Protein AF-A0A914YJI2-F1 (afdb_monomer_lite)

Sequence (69 aa):
MGRFYKILEPGVAFLFPCIDNIQYIHTLKEMTIEIPQQEAITLDNVQLDLDAVLYVRVVDPYKVSFSFD

Organism: NCBI:txid310955

pLDDT: mean 82.44, std 10.67, range [40.62, 95.5]

Radius of gyration: 19.93 Å; chains: 1; bounding box: 51×27×45 Å

Foldseek 3Di:
DDDDDDDDDPDDDDDDPPPDDDPDDDDQDKDKDWDPWDWDADPVRDIDIDTDIDIDGDPDVVCVVPVPD

Structure (mmCIF, N/CA/C/O backbone):
data_AF-A0A914YJI2-F1
#
_entry.id   AF-A0A914YJI2-F1
#
loop_
_atom_site.group_PDB
_atom_site.id
_atom_site.type_symbol
_atom_site.label_atom_id
_atom_site.label_alt_id
_atom_site.label_comp_id
_atom_site.label_asym_id
_atom_site.label_entity_id
_atom_site.label_seq_id
_atom_site.pdbx_PDB_ins_code
_atom_site.Cartn_x
_atom_site.Cartn_y
_atom_site.Cartn_z
_atom_site.occupancy
_atom_site.B_iso_or_equiv
_atom_site.auth_seq_id
_atom_site.auth_comp_id
_atom_site.auth_asym_id
_atom_site.auth_atom_id
_atom_site.pdbx_PDB_model_num
ATOM 1 N N . MET A 1 1 ? 15.027 18.236 -17.411 1.00 50.53 1 MET A N 1
ATOM 2 C CA . MET A 1 1 ? 13.887 17.387 -17.011 1.00 50.53 1 MET A CA 1
ATOM 3 C C . MET A 1 1 ? 13.905 16.150 -17.888 1.00 50.53 1 MET A C 1
ATOM 5 O O . MET A 1 1 ? 13.775 16.289 -19.099 1.00 50.53 1 MET A O 1
ATOM 9 N N . GLY A 1 2 ? 14.212 14.984 -17.314 1.00 63.41 2 GLY A N 1
ATOM 10 C CA . GLY A 1 2 ? 14.257 13.724 -18.062 1.00 63.41 2 GLY A CA 1
ATOM 11 C C . GLY A 1 2 ? 12.869 13.381 -18.597 1.00 63.41 2 GLY A C 1
ATOM 12 O O . GLY A 1 2 ? 11.882 13.522 -17.880 1.00 63.41 2 GLY A O 1
ATOM 13 N N . ARG A 1 3 ? 12.782 12.997 -19.871 1.00 69.00 3 ARG A N 1
ATOM 14 C CA . ARG A 1 3 ? 11.520 12.612 -20.509 1.00 69.00 3 ARG A CA 1
ATOM 15 C C . ARG A 1 3 ? 11.285 11.126 -20.251 1.00 69.00 3 ARG A C 1
ATOM 17 O O . ARG A 1 3 ? 12.200 10.332 -20.454 1.00 69.00 3 ARG A O 1
ATOM 24 N N . PHE A 1 4 ? 10.078 10.755 -19.827 1.00 75.81 4 PHE A N 1
ATOM 25 C CA . PHE A 1 4 ? 9.678 9.349 -19.782 1.00 75.81 4 PHE A CA 1
ATOM 26 C C . PHE A 1 4 ? 9.843 8.734 -21.180 1.00 75.81 4 PHE A C 1
ATOM 28 O O . PHE A 1 4 ? 9.336 9.284 -22.160 1.00 75.81 4 PHE A O 1
ATOM 35 N N . TYR A 1 5 ? 10.592 7.634 -21.267 1.00 76.25 5 TYR A N 1
ATOM 36 C CA . TYR A 1 5 ? 10.901 6.974 -22.535 1.00 76.25 5 TYR A CA 1
ATOM 37 C C . TYR A 1 5 ? 9.974 5.781 -22.793 1.00 76.25 5 TYR A C 1
ATOM 39 O O . TYR A 1 5 ? 9.278 5.764 -23.805 1.00 76.25 5 TYR A O 1
ATOM 47 N N . LYS A 1 6 ? 9.943 4.795 -21.885 1.00 76.38 6 LYS A N 1
ATOM 48 C CA . LYS A 1 6 ? 9.093 3.597 -21.990 1.00 76.38 6 LYS A CA 1
ATOM 49 C C . LYS A 1 6 ? 8.980 2.854 -20.656 1.00 76.38 6 LYS A C 1
ATOM 51 O O . LYS A 1 6 ? 9.865 2.973 -19.812 1.00 76.38 6 LYS A O 1
ATOM 56 N N . ILE A 1 7 ? 7.932 2.041 -20.506 1.00 80.25 7 ILE A N 1
ATOM 57 C CA . ILE A 1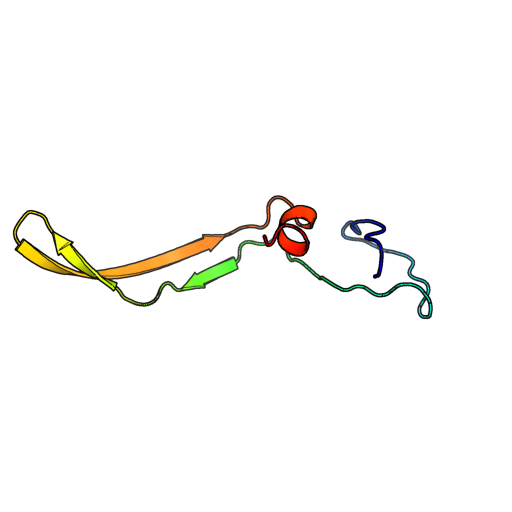 7 ? 7.858 0.990 -19.477 1.00 80.25 7 ILE A CA 1
ATOM 58 C C . ILE A 1 7 ? 8.596 -0.241 -20.011 1.00 80.25 7 ILE A C 1
ATOM 60 O O . ILE A 1 7 ? 8.452 -0.591 -21.182 1.00 80.25 7 ILE A O 1
ATOM 64 N N . LEU A 1 8 ? 9.405 -0.876 -19.166 1.00 81.06 8 LEU A N 1
ATOM 65 C CA . LEU A 1 8 ? 10.053 -2.147 -19.481 1.00 81.06 8 LEU A CA 1
ATOM 66 C C . LEU A 1 8 ? 9.143 -3.287 -19.032 1.00 81.06 8 LEU A C 1
ATOM 68 O O . LEU A 1 8 ? 8.746 -3.339 -17.869 1.00 81.06 8 LEU A O 1
ATOM 72 N N . GLU A 1 9 ? 8.820 -4.192 -19.949 1.00 77.81 9 GLU A N 1
ATOM 73 C CA . GLU A 1 9 ? 8.128 -5.427 -19.595 1.00 77.81 9 GLU A CA 1
ATOM 74 C C . GLU A 1 9 ? 9.083 -6.391 -18.867 1.00 77.81 9 GLU A C 1
ATOM 76 O O . GLU A 1 9 ? 10.300 -6.334 -19.083 1.00 77.81 9 GLU A O 1
ATOM 81 N N . PRO A 1 10 ? 8.566 -7.281 -18.000 1.00 74.81 10 PRO A N 1
ATOM 82 C CA . PRO A 1 10 ? 9.384 -8.283 -17.330 1.00 74.81 10 PRO A CA 1
ATOM 83 C C . PRO A 1 10 ? 10.098 -9.175 -18.354 1.00 74.81 10 PRO A C 1
ATOM 85 O O . PRO A 1 10 ? 9.456 -9.865 -19.142 1.00 74.81 10 PRO A O 1
ATOM 88 N N . GLY A 1 11 ? 11.430 -9.178 -18.343 1.00 78.56 11 GLY A N 1
ATOM 89 C CA . GLY A 1 11 ? 12.229 -9.947 -19.293 1.00 78.56 11 GLY A CA 1
ATOM 90 C C . GLY A 1 11 ? 13.630 -9.377 -19.479 1.00 78.56 11 GLY A C 1
ATOM 91 O O . GLY A 1 11 ? 14.079 -8.515 -18.723 1.00 78.56 11 GLY A O 1
ATOM 92 N N . VAL A 1 12 ? 14.339 -9.869 -20.496 1.00 78.00 12 VAL A N 1
ATOM 93 C CA . VAL A 1 12 ? 15.666 -9.353 -20.850 1.00 78.00 12 VAL A CA 1
ATOM 94 C C . VAL A 1 12 ? 15.500 -8.011 -21.559 1.00 78.00 12 VAL A C 1
ATOM 96 O O . VAL A 1 12 ? 15.132 -7.955 -22.730 1.00 78.00 12 VAL A O 1
ATOM 99 N N . ALA A 1 13 ? 15.780 -6.926 -20.842 1.00 78.31 13 ALA A N 1
ATOM 100 C CA . ALA A 1 13 ? 15.838 -5.582 -21.398 1.00 78.31 13 ALA A CA 1
ATOM 101 C C . ALA A 1 13 ? 17.298 -5.160 -21.609 1.00 78.31 13 ALA A C 1
ATOM 103 O O . ALA A 1 13 ? 18.105 -5.209 -20.683 1.00 78.31 13 ALA A O 1
ATOM 104 N N . PHE A 1 14 ? 17.632 -4.717 -22.822 1.00 79.25 14 PHE A N 1
ATOM 105 C CA . PHE A 1 14 ? 18.929 -4.106 -23.110 1.00 79.25 14 PHE A CA 1
ATOM 106 C C . PHE A 1 14 ? 18.894 -2.623 -22.742 1.00 79.25 14 PHE A C 1
ATOM 108 O O . PHE A 1 14 ? 18.064 -1.872 -23.258 1.00 79.25 14 PHE A O 1
ATOM 115 N N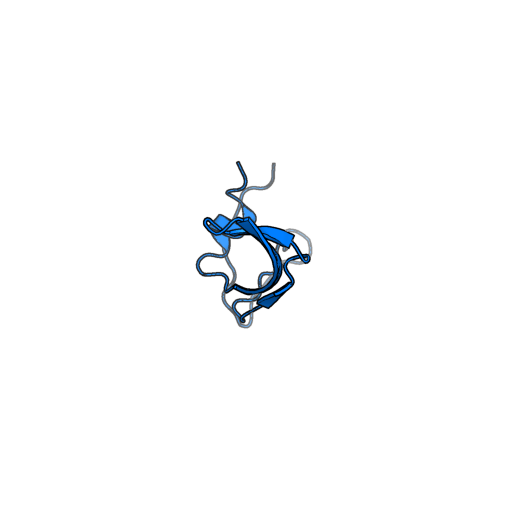 . LEU A 1 15 ? 19.795 -2.234 -21.843 1.00 80.44 15 LEU A N 1
ATOM 116 C CA . LEU A 1 15 ? 19.950 -0.878 -21.325 1.00 80.44 15 LEU A CA 1
ATOM 117 C C . LEU A 1 15 ? 21.386 -0.431 -21.568 1.00 80.44 15 LEU A C 1
ATOM 119 O O . LEU A 1 15 ? 22.326 -1.178 -21.285 1.00 80.44 15 LEU A O 1
ATOM 123 N N . PHE A 1 16 ? 21.561 0.782 -22.083 1.00 83.62 16 PHE A N 1
ATOM 124 C CA . PHE A 1 16 ? 22.879 1.379 -22.239 1.00 83.62 16 PHE A CA 1
ATOM 125 C C . PHE A 1 16 ? 23.310 2.023 -20.914 1.00 83.62 16 PHE A C 1
ATOM 127 O O . PHE A 1 16 ? 22.723 3.030 -20.512 1.00 83.62 16 PHE A O 1
ATOM 134 N N . PRO A 1 17 ? 24.364 1.512 -20.249 1.00 75.62 17 PRO A N 1
ATOM 135 C CA . PRO A 1 17 ? 24.688 1.843 -18.857 1.00 75.62 17 PRO A CA 1
ATOM 136 C C . PRO A 1 17 ? 25.075 3.311 -18.601 1.00 75.62 17 PRO A C 1
ATOM 138 O O . PRO A 1 17 ? 25.136 3.726 -17.449 1.00 75.62 17 PRO A O 1
ATOM 141 N N . CYS A 1 18 ? 25.338 4.107 -19.642 1.00 77.31 18 CYS A N 1
ATOM 142 C CA . CYS A 1 18 ? 25.698 5.525 -19.511 1.00 77.31 18 CYS A CA 1
ATOM 143 C C . CYS A 1 18 ? 24.571 6.501 -19.889 1.00 77.31 18 CYS A C 1
ATOM 145 O O . CYS A 1 18 ? 24.709 7.695 -19.641 1.00 77.31 18 CYS A O 1
ATOM 147 N N . ILE A 1 19 ? 23.493 6.023 -20.518 1.00 79.00 19 ILE A N 1
ATOM 148 C CA . ILE A 1 19 ? 22.412 6.868 -21.056 1.00 79.00 19 ILE A CA 1
ATOM 149 C C . ILE A 1 19 ? 21.092 6.542 -20.359 1.00 79.00 19 ILE A C 1
ATOM 151 O O . ILE A 1 19 ? 20.346 7.449 -19.990 1.00 79.00 19 ILE A O 1
ATOM 155 N N . ASP A 1 20 ? 20.821 5.255 -20.151 1.00 77.44 20 ASP A N 1
ATOM 156 C CA . ASP A 1 20 ? 19.573 4.786 -19.573 1.00 77.44 20 ASP A CA 1
ATOM 157 C C . ASP A 1 20 ? 19.679 4.731 -18.047 1.00 77.44 20 ASP A C 1
ATOM 159 O O . ASP A 1 20 ? 20.599 4.134 -17.487 1.00 77.44 20 ASP A O 1
ATOM 163 N N . ASN A 1 21 ? 18.707 5.329 -17.360 1.00 76.94 21 ASN A N 1
ATOM 164 C CA . ASN A 1 21 ? 18.577 5.249 -15.909 1.00 76.94 21 ASN A CA 1
ATOM 165 C C . ASN A 1 21 ? 17.154 4.796 -15.550 1.00 76.94 21 ASN A C 1
ATOM 167 O O . ASN A 1 21 ? 16.175 5.409 -15.985 1.00 76.94 21 ASN A O 1
ATOM 171 N N . ILE A 1 22 ? 17.038 3.713 -14.777 1.00 75.75 22 ILE A N 1
ATOM 172 C CA . ILE A 1 22 ? 15.753 3.210 -14.282 1.00 75.75 22 ILE A CA 1
ATOM 173 C C . ILE A 1 22 ? 15.407 3.973 -13.004 1.00 75.75 22 ILE A C 1
ATOM 175 O O . ILE A 1 22 ? 16.002 3.734 -11.959 1.00 75.75 22 ILE A O 1
ATOM 179 N N . GLN A 1 23 ? 14.423 4.869 -13.079 1.00 74.69 23 GLN A N 1
ATOM 180 C CA . GLN A 1 23 ? 14.000 5.657 -11.916 1.00 74.69 23 GLN A CA 1
ATOM 181 C C . GLN A 1 23 ? 13.048 4.907 -10.980 1.00 74.69 23 GLN A C 1
ATOM 183 O O . GLN A 1 23 ? 13.098 5.114 -9.772 1.00 74.69 23 GLN A O 1
ATOM 188 N N . TYR A 1 24 ? 12.186 4.039 -11.518 1.00 76.31 24 TYR A N 1
ATOM 189 C CA . TYR A 1 24 ? 11.132 3.386 -10.742 1.00 76.31 24 TYR A CA 1
ATOM 190 C C . TYR A 1 24 ? 11.030 1.906 -11.095 1.00 76.31 24 TYR A C 1
ATOM 192 O O . TYR A 1 24 ? 10.953 1.540 -12.268 1.00 76.31 24 TYR A O 1
ATOM 200 N N . ILE A 1 25 ? 11.006 1.063 -10.064 1.00 77.88 25 ILE A N 1
ATOM 201 C CA . ILE A 1 25 ? 10.790 -0.379 -10.175 1.00 77.88 25 ILE A CA 1
ATOM 202 C C . ILE A 1 25 ? 9.526 -0.696 -9.384 1.00 77.88 25 ILE A C 1
ATOM 204 O O . ILE A 1 25 ? 9.532 -0.649 -8.156 1.00 77.88 25 ILE A O 1
ATOM 208 N N . HIS A 1 26 ? 8.444 -1.013 -10.094 1.00 80.88 26 HIS A N 1
ATOM 209 C CA . HIS A 1 26 ? 7.165 -1.373 -9.486 1.00 80.88 26 HIS A CA 1
ATOM 210 C C . HIS A 1 26 ? 6.924 -2.867 -9.587 1.00 80.88 26 HIS A C 1
ATOM 212 O O . HIS A 1 26 ? 7.099 -3.477 -10.641 1.00 80.88 26 HIS A O 1
ATOM 218 N N . THR A 1 27 ? 6.485 -3.455 -8.482 1.00 78.69 27 THR A N 1
ATOM 219 C CA . THR A 1 27 ? 6.055 -4.850 -8.442 1.00 78.69 27 THR A CA 1
ATOM 220 C C . THR A 1 27 ? 4.553 -4.927 -8.714 1.00 78.69 27 THR A C 1
ATOM 222 O O . THR A 1 27 ? 3.772 -4.200 -8.110 1.00 78.69 27 THR A O 1
ATOM 225 N N . LEU A 1 28 ? 4.140 -5.830 -9.610 1.00 81.00 28 LEU A N 1
ATOM 226 C CA . LEU A 1 28 ? 2.721 -6.092 -9.919 1.00 81.00 28 LEU A CA 1
ATOM 227 C C . LEU A 1 28 ? 2.059 -7.088 -8.951 1.00 81.00 28 LEU A C 1
ATOM 229 O O . LEU A 1 28 ? 0.876 -7.395 -9.086 1.00 81.00 28 LEU A O 1
ATOM 233 N N . LYS A 1 29 ? 2.831 -7.632 -8.008 1.00 85.94 29 LYS A N 1
ATOM 234 C CA . LYS A 1 29 ? 2.317 -8.518 -6.962 1.00 85.94 29 LYS A CA 1
ATOM 235 C C . LYS A 1 29 ? 1.498 -7.718 -5.955 1.00 85.94 29 LYS A C 1
ATOM 237 O O . LYS A 1 29 ? 1.689 -6.514 -5.800 1.00 85.94 29 LYS A O 1
ATOM 242 N N . GLU A 1 30 ? 0.607 -8.422 -5.274 1.00 88.06 30 GLU A N 1
ATOM 243 C CA . GLU A 1 30 ? -0.166 -7.861 -4.174 1.00 88.06 30 GLU A CA 1
ATOM 244 C C . GLU A 1 30 ? 0.771 -7.445 -3.039 1.00 88.06 30 GLU A C 1
ATOM 246 O O . GLU A 1 30 ? 1.713 -8.159 -2.688 1.00 88.06 30 GLU A O 1
ATOM 251 N N . MET A 1 31 ? 0.518 -6.258 -2.503 1.00 90.06 31 MET A N 1
ATOM 252 C CA . MET A 1 31 ? 1.214 -5.693 -1.362 1.00 90.06 31 MET A CA 1
ATOM 253 C C . MET A 1 31 ? 0.202 -5.450 -0.254 1.00 90.06 31 MET A C 1
ATOM 255 O O . MET A 1 31 ? -0.928 -5.023 -0.505 1.00 90.06 31 MET A O 1
ATOM 259 N N . THR A 1 32 ? 0.638 -5.710 0.968 1.00 91.69 32 THR A N 1
ATOM 260 C CA . THR A 1 32 ? -0.160 -5.514 2.170 1.00 91.69 32 THR A CA 1
ATOM 261 C C . THR A 1 32 ? 0.226 -4.183 2.798 1.00 91.69 32 THR A C 1
ATOM 263 O O . THR A 1 32 ? 1.405 -3.948 3.058 1.00 91.69 32 THR A O 1
ATOM 266 N N . ILE A 1 33 ? -0.755 -3.314 3.023 1.00 91.94 33 ILE A N 1
ATOM 267 C CA . ILE A 1 33 ? -0.585 -2.055 3.747 1.00 91.94 33 ILE A CA 1
ATOM 268 C C . ILE A 1 33 ? -1.371 -2.173 5.048 1.00 91.94 33 ILE A C 1
ATOM 270 O O . ILE A 1 33 ? -2.586 -2.381 5.031 1.00 91.94 33 ILE A O 1
ATOM 274 N N . GLU A 1 34 ? -0.666 -2.052 6.166 1.00 91.19 34 GLU A N 1
ATOM 275 C CA . GLU A 1 34 ? -1.274 -2.019 7.494 1.00 91.19 34 GLU A CA 1
ATOM 276 C C . GLU A 1 34 ? -1.874 -0.633 7.735 1.00 91.19 34 GLU A C 1
ATOM 278 O O . GLU A 1 34 ? -1.201 0.388 7.554 1.00 91.19 34 GLU A O 1
ATOM 283 N N . ILE A 1 35 ? -3.154 -0.592 8.103 1.00 89.88 35 ILE A N 1
ATOM 284 C CA . ILE A 1 35 ? -3.810 0.649 8.502 1.00 89.88 35 ILE A CA 1
ATOM 285 C C . ILE A 1 35 ? -3.624 0.787 10.013 1.00 89.88 35 ILE A C 1
ATOM 287 O O . ILE A 1 35 ? -3.885 -0.169 10.741 1.00 89.88 35 ILE A O 1
ATOM 291 N N . PRO A 1 36 ? -3.163 1.948 10.512 1.00 91.94 36 PRO A N 1
ATOM 292 C CA . PRO A 1 36 ? -3.060 2.151 11.949 1.00 91.94 36 PRO A CA 1
ATOM 293 C C . PRO A 1 36 ? -4.441 2.018 12.596 1.00 91.94 36 PRO A C 1
ATOM 295 O O . PRO A 1 36 ? -5.436 2.447 12.011 1.00 91.94 36 PRO A O 1
ATOM 298 N N . GLN A 1 37 ? -4.484 1.472 13.811 1.00 91.44 37 GLN A N 1
ATOM 299 C CA . GLN A 1 37 ? -5.722 1.319 14.572 1.00 91.44 37 GLN A CA 1
ATOM 300 C C . GLN A 1 37 ? -6.459 2.663 14.688 1.00 91.44 37 GLN A C 1
ATOM 302 O O . GLN A 1 37 ? -5.858 3.683 15.041 1.00 91.44 37 GLN A O 1
ATOM 307 N N . GLN A 1 38 ? -7.752 2.666 14.367 1.00 90.81 38 GLN A N 1
ATOM 308 C CA . GLN A 1 38 ? -8.602 3.857 14.412 1.00 90.81 38 GLN A CA 1
ATOM 309 C C . GLN A 1 38 ? -9.750 3.665 15.395 1.00 90.81 38 GLN A C 1
ATOM 311 O O . GLN A 1 38 ? -10.479 2.679 15.326 1.00 90.81 38 GLN A O 1
ATOM 316 N N . GLU A 1 39 ? -9.950 4.648 16.267 1.00 92.75 39 GLU A N 1
ATOM 317 C CA . GLU A 1 39 ? -11.120 4.699 17.138 1.00 92.75 39 GLU A CA 1
ATOM 318 C C . GLU A 1 39 ? -12.317 5.287 16.381 1.00 92.75 39 GLU A C 1
ATOM 320 O O . GLU A 1 39 ? -12.227 6.358 15.774 1.00 92.75 39 GLU A O 1
ATOM 325 N N . ALA A 1 40 ? -13.454 4.597 16.432 1.00 90.56 40 ALA A N 1
ATOM 326 C CA . ALA A 1 40 ? -14.705 5.043 15.834 1.00 90.56 40 ALA A CA 1
ATOM 327 C C . ALA A 1 40 ? -15.854 4.977 16.848 1.00 90.56 40 ALA A C 1
ATOM 329 O O . ALA A 1 40 ? -15.867 4.148 17.757 1.00 90.56 40 ALA A O 1
ATOM 330 N N . ILE A 1 41 ? -16.847 5.851 16.677 1.00 93.19 41 ILE A N 1
ATOM 331 C CA . ILE A 1 41 ? -18.087 5.839 17.461 1.00 93.19 41 ILE A CA 1
ATOM 332 C C . ILE A 1 41 ? -19.227 5.423 16.530 1.00 93.19 41 ILE A C 1
ATOM 334 O O . ILE A 1 41 ? -19.428 6.019 15.471 1.00 93.19 41 ILE A O 1
ATOM 338 N N . THR A 1 42 ? -19.961 4.380 16.913 1.00 92.88 42 THR A N 1
ATOM 339 C CA . THR A 1 42 ? -21.155 3.914 16.187 1.00 92.88 42 THR A CA 1
ATOM 340 C C . THR A 1 42 ? -22.367 4.806 16.446 1.00 92.88 42 THR A C 1
ATOM 342 O O . THR A 1 42 ? -22.403 5.582 17.399 1.00 92.88 42 THR A O 1
ATOM 345 N N . LEU A 1 43 ? -23.407 4.659 15.620 1.00 94.88 43 LEU A N 1
ATOM 346 C CA . LEU A 1 43 ? -24.681 5.373 15.791 1.00 94.88 43 LEU A CA 1
ATOM 347 C C . LEU A 1 43 ? -25.368 5.068 17.133 1.00 94.88 43 LEU A C 1
ATOM 349 O O . LEU A 1 43 ? -26.111 5.905 17.636 1.00 94.88 43 LEU A O 1
ATOM 353 N N . ASP A 1 44 ? -25.063 3.915 17.730 1.00 95.50 44 ASP A N 1
ATOM 354 C CA . ASP A 1 44 ? -25.560 3.502 19.045 1.00 95.50 44 ASP A CA 1
ATOM 355 C C . ASP A 1 44 ? -24.693 4.022 20.209 1.00 95.50 44 ASP A C 1
ATOM 357 O O . ASP A 1 44 ? -24.860 3.600 21.353 1.00 95.50 44 ASP A O 1
ATOM 361 N N . ASN A 1 45 ? -23.773 4.957 19.936 1.00 91.25 45 ASN A N 1
ATOM 362 C CA . ASN A 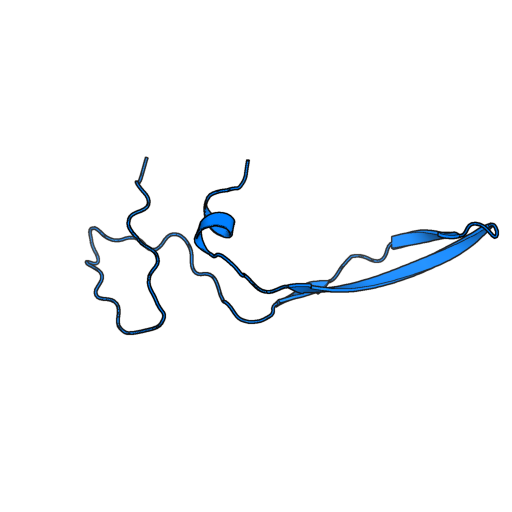1 45 ? -22.915 5.619 20.921 1.00 91.25 45 ASN A CA 1
ATOM 363 C C . ASN A 1 45 ? -21.954 4.669 21.664 1.00 91.25 45 ASN A C 1
ATOM 365 O O . ASN A 1 45 ? -21.628 4.872 22.835 1.00 91.25 45 ASN A O 1
ATOM 369 N N . VAL A 1 46 ? -21.488 3.627 20.972 1.00 93.81 46 VAL A N 1
ATOM 370 C CA . VAL A 1 46 ? -20.445 2.716 21.456 1.00 93.81 46 VAL A CA 1
ATOM 371 C C . VAL A 1 46 ? -19.129 3.058 20.762 1.00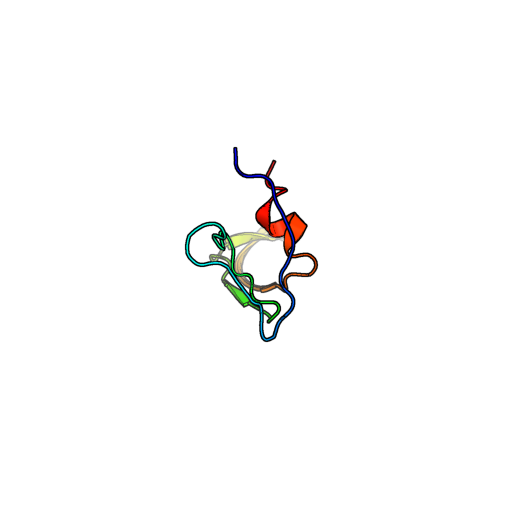 93.81 46 VAL A C 1
ATOM 373 O O . VAL A 1 46 ? -19.103 3.214 19.537 1.00 93.81 46 VAL A O 1
ATOM 376 N N . GLN A 1 47 ? -18.054 3.166 21.546 1.00 93.88 47 GLN A N 1
ATOM 377 C CA . GLN A 1 47 ? -16.684 3.344 21.064 1.00 93.88 47 GLN A CA 1
ATOM 378 C C . GLN A 1 47 ? -16.075 1.978 20.735 1.00 93.88 47 GLN A C 1
ATOM 380 O O . GLN A 1 47 ? -16.197 1.032 21.514 1.00 93.88 47 GLN A O 1
ATOM 385 N N . LEU A 1 48 ? -15.447 1.879 19.571 1.00 92.06 48 LEU A N 1
ATOM 386 C CA . LEU A 1 48 ? -14.793 0.671 19.078 1.00 92.06 48 LEU A CA 1
ATOM 387 C C . LEU A 1 48 ? -13.453 1.013 18.437 1.00 92.06 48 LEU A C 1
ATOM 389 O O . LEU A 1 48 ? -13.289 2.064 17.818 1.00 92.06 48 LEU A O 1
ATOM 393 N N . ASP A 1 49 ? -12.540 0.060 18.553 1.00 92.31 49 ASP A N 1
ATOM 394 C CA . ASP A 1 49 ? -11.248 0.050 17.891 1.00 92.31 49 ASP A CA 1
ATOM 395 C C . ASP A 1 49 ? -11.345 -0.731 16.581 1.00 92.31 49 ASP A C 1
ATOM 397 O O . ASP A 1 49 ? -11.768 -1.890 16.563 1.00 92.31 49 ASP A O 1
ATOM 401 N N . LEU A 1 50 ? -10.962 -0.096 15.479 1.00 90.75 50 LEU A N 1
ATOM 402 C CA . LEU A 1 50 ? -10.926 -0.704 14.157 1.00 90.75 50 LEU A CA 1
ATOM 403 C C . LEU A 1 50 ? -9.485 -1.015 13.767 1.00 90.75 50 LEU A C 1
ATOM 405 O O . LEU A 1 50 ? -8.641 -0.121 13.731 1.00 90.75 50 LEU A O 1
ATOM 409 N N . ASP A 1 51 ? -9.248 -2.277 13.419 1.00 91.31 51 ASP A N 1
ATOM 410 C CA . ASP A 1 51 ? -8.031 -2.745 12.760 1.00 91.31 51 ASP A CA 1
ATOM 411 C C . ASP A 1 51 ? -8.383 -3.227 11.348 1.00 91.31 51 ASP A C 1
ATOM 413 O O . ASP A 1 51 ? -9.424 -3.856 11.123 1.00 91.31 51 ASP A O 1
ATOM 417 N N . ALA A 1 52 ? -7.542 -2.878 10.380 1.00 89.44 52 ALA A N 1
ATOM 418 C CA . ALA A 1 52 ? -7.775 -3.170 8.981 1.00 89.44 52 ALA A CA 1
ATOM 419 C C . ALA A 1 52 ? -6.465 -3.366 8.219 1.00 89.44 52 ALA A C 1
ATOM 421 O O . ALA A 1 52 ? -5.456 -2.694 8.434 1.00 89.44 52 ALA A O 1
ATOM 422 N N . VAL A 1 53 ? -6.528 -4.257 7.233 1.00 93.81 53 VAL A N 1
ATOM 423 C CA . VAL A 1 53 ? -5.419 -4.548 6.329 1.00 93.81 53 VAL A CA 1
ATOM 424 C C . VAL A 1 53 ? -5.879 -4.313 4.899 1.00 93.81 53 VAL A C 1
ATOM 426 O O . VAL A 1 53 ? -6.889 -4.867 4.459 1.00 93.81 53 VAL A O 1
ATOM 429 N N . LEU A 1 54 ? -5.133 -3.491 4.163 1.00 93.56 54 LEU A N 1
ATOM 430 C CA . LEU A 1 54 ? -5.419 -3.191 2.769 1.00 93.56 54 LEU A CA 1
ATOM 431 C C . LEU A 1 54 ? -4.528 -4.034 1.853 1.00 93.56 54 LEU A C 1
ATOM 433 O O . LEU A 1 54 ? -3.302 -3.950 1.903 1.00 93.56 54 LEU A O 1
ATOM 437 N N . TYR A 1 55 ? -5.158 -4.799 0.966 1.00 93.25 55 TYR A N 1
ATOM 438 C CA . TYR A 1 55 ? -4.476 -5.532 -0.096 1.00 93.25 55 TYR A CA 1
ATOM 439 C C . TYR A 1 55 ? -4.550 -4.725 -1.387 1.00 93.25 55 TYR A C 1
ATOM 441 O O . TYR A 1 5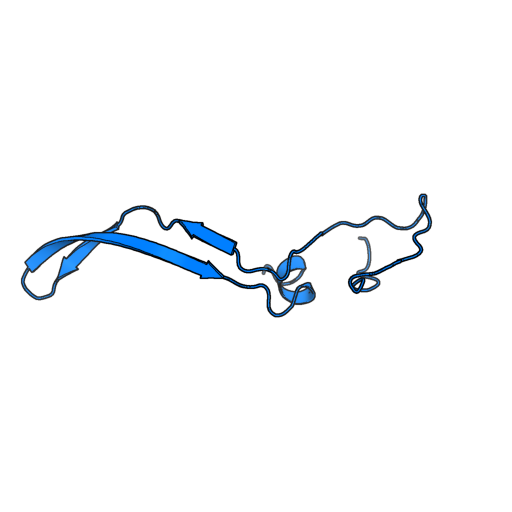5 ? -5.628 -4.536 -1.954 1.00 93.25 55 TYR A O 1
ATOM 449 N N . VAL A 1 56 ? -3.402 -4.232 -1.850 1.00 91.31 56 VAL A N 1
ATOM 450 C CA . VAL A 1 56 ? -3.311 -3.418 -3.065 1.00 91.31 56 VAL A CA 1
ATOM 451 C C . VAL A 1 56 ? -2.469 -4.099 -4.129 1.00 91.31 56 VAL A C 1
ATOM 453 O O . VAL A 1 56 ? -1.502 -4.800 -3.846 1.00 91.31 56 VAL A O 1
ATOM 456 N N . ARG A 1 57 ? -2.821 -3.845 -5.387 1.00 89.56 57 ARG A N 1
ATOM 457 C CA . ARG A 1 57 ? -2.096 -4.295 -6.574 1.00 89.56 57 ARG A CA 1
ATOM 458 C C . ARG A 1 57 ? -1.947 -3.118 -7.525 1.00 89.56 57 ARG A C 1
ATOM 460 O O . ARG A 1 57 ? -2.919 -2.413 -7.794 1.00 89.56 57 ARG A O 1
ATOM 467 N N . VAL A 1 58 ? -0.751 -2.939 -8.079 1.00 87.38 58 VAL A N 1
ATOM 468 C CA . VAL A 1 58 ? -0.517 -1.945 -9.132 1.00 87.38 58 VAL A CA 1
ATOM 469 C C . VAL A 1 58 ? -1.222 -2.401 -10.412 1.00 87.38 58 VAL A C 1
ATOM 471 O O . VAL A 1 58 ? -0.917 -3.465 -10.948 1.00 87.38 58 VAL A O 1
ATOM 474 N N . VAL A 1 59 ? -2.179 -1.600 -10.888 1.00 86.94 59 VAL A N 1
ATOM 475 C CA . VAL A 1 59 ? -2.900 -1.846 -12.152 1.00 86.94 59 VAL A CA 1
ATOM 476 C C . VAL A 1 59 ? -2.194 -1.170 -13.330 1.00 86.94 59 VAL A C 1
ATOM 478 O O . VAL A 1 59 ? -2.066 -1.774 -14.389 1.00 86.94 59 VAL A O 1
ATOM 481 N N . ASP A 1 60 ? -1.713 0.061 -13.139 1.00 84.88 60 ASP A N 1
ATOM 482 C CA . ASP A 1 60 ? -1.013 0.844 -14.161 1.00 84.88 60 ASP A CA 1
ATOM 483 C C . ASP A 1 60 ? 0.257 1.485 -13.559 1.00 84.88 60 ASP A C 1
ATOM 485 O O . ASP A 1 60 ? 0.154 2.447 -12.788 1.00 84.88 60 ASP A O 1
ATOM 489 N N . PRO A 1 61 ? 1.461 0.971 -13.878 1.00 80.50 61 PRO A N 1
ATOM 490 C CA . PRO A 1 61 ? 2.713 1.461 -13.300 1.00 80.50 61 PRO A CA 1
ATOM 491 C C . PRO A 1 61 ? 3.105 2.860 -13.798 1.00 80.50 61 PRO A C 1
ATOM 493 O O . PRO A 1 61 ? 3.870 3.554 -13.125 1.00 80.50 61 PRO A O 1
ATOM 496 N N . TYR A 1 62 ? 2.591 3.297 -14.954 1.00 81.69 62 TYR A N 1
ATOM 497 C CA . TYR A 1 62 ? 2.874 4.634 -15.475 1.00 81.69 62 TYR A CA 1
ATOM 498 C C . TYR A 1 62 ? 2.187 5.699 -14.627 1.00 81.69 62 TYR A C 1
ATOM 500 O O . TYR A 1 62 ? 2.840 6.623 -14.143 1.00 81.69 62 TYR A O 1
ATOM 508 N N . LYS A 1 63 ? 0.883 5.525 -14.386 1.00 82.69 63 LYS A N 1
ATOM 509 C CA . LYS A 1 63 ? 0.101 6.434 -13.539 1.00 82.69 63 LYS A CA 1
ATOM 510 C C . LYS A 1 63 ? 0.656 6.477 -12.118 1.00 82.69 63 LYS A C 1
ATOM 512 O O . LYS A 1 63 ? 0.946 7.551 -11.612 1.00 82.69 63 LYS A O 1
ATOM 517 N N . VAL A 1 64 ? 0.943 5.319 -11.522 1.00 80.31 64 VAL A N 1
ATOM 518 C CA . VAL A 1 64 ? 1.520 5.260 -10.166 1.00 80.31 64 VAL A CA 1
ATOM 519 C C . VAL A 1 64 ? 2.851 6.011 -10.050 1.00 80.31 64 VAL A C 1
ATOM 521 O O . VAL A 1 64 ? 3.154 6.518 -8.985 1.00 80.31 64 VAL A O 1
ATOM 524 N N . SER A 1 65 ? 3.656 6.112 -11.110 1.00 79.19 65 SER A N 1
ATOM 525 C CA . SER A 1 65 ? 4.955 6.802 -11.024 1.00 79.19 65 SER A CA 1
ATOM 526 C C . SER A 1 65 ? 4.872 8.305 -11.283 1.00 79.19 65 SER A C 1
ATOM 528 O O . SER A 1 65 ? 5.638 9.066 -10.701 1.00 79.19 65 SER A O 1
ATOM 530 N N . PHE A 1 66 ? 3.996 8.729 -12.199 1.00 74.50 66 PHE A N 1
ATOM 531 C CA . PHE A 1 66 ? 4.037 10.077 -12.774 1.00 74.50 66 PHE A CA 1
ATOM 532 C C . PHE A 1 66 ? 2.787 10.919 -12.510 1.00 74.50 66 PHE A C 1
ATOM 534 O O . PHE A 1 66 ? 2.858 12.133 -12.674 1.00 74.50 66 PHE A O 1
ATOM 541 N N . SER A 1 67 ? 1.656 10.325 -12.114 1.00 60.62 67 SER A N 1
ATOM 542 C CA . SER A 1 67 ? 0.421 11.063 -11.814 1.00 60.62 67 SER A CA 1
ATOM 543 C C . SER A 1 67 ? 0.212 11.241 -10.310 1.00 60.62 67 SER A C 1
ATOM 545 O O . SER A 1 67 ? -0.815 10.832 -9.773 1.00 60.62 67 SER A O 1
ATOM 547 N N . PHE A 1 68 ? 1.203 11.833 -9.646 1.00 55.25 68 PHE A N 1
ATOM 548 C CA . PHE A 1 68 ? 1.030 12.451 -8.333 1.00 55.25 68 PHE A CA 1
ATOM 549 C C . PHE A 1 68 ? 0.970 13.972 -8.521 1.00 55.25 68 PHE A C 1
ATOM 551 O O . PHE A 1 68 ? 1.990 14.651 -8.416 1.00 55.25 68 PHE A O 1
ATOM 558 N N . ASP A 1 69 ? -0.222 14.461 -8.857 1.00 40.62 69 ASP A N 1
ATOM 559 C CA . ASP A 1 69 ? -0.708 15.820 -8.579 1.00 40.62 69 ASP A CA 1
ATOM 560 C C . ASP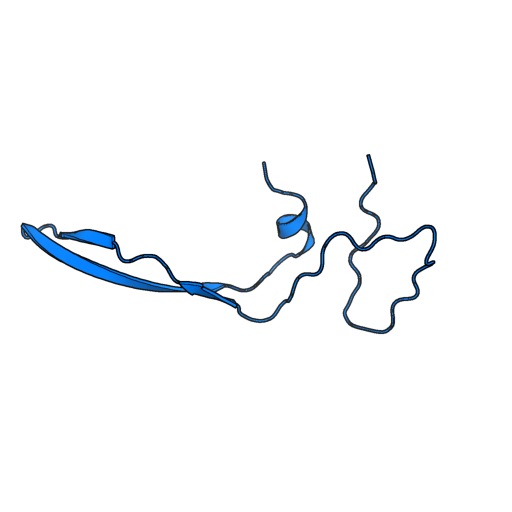 A 1 69 ? -2.174 15.698 -8.137 1.00 40.62 69 ASP A C 1
ATOM 562 O O . ASP A 1 69 ? -2.909 14.925 -8.805 1.00 40.62 69 ASP A O 1
#

InterPro domains:
  IPR001107 Band 7 domain [PF01145] (2-68)
  IPR036013 Band 7/SPFH domain superfamily [G3DSA:3.30.479.30] (13-69)
  IPR036013 Band 7/SPFH domain superfamily [SSF117892] (16-65)
  IPR050710 Band 7/mec-2 domain-containing protein [PTHR43327] (1-66)

Secondary structure (DSSP, 8-state):
-PPP--PPPSS-----TTT---------S-EEEEEEEEEEE-TTS-EEEEEEEEEE--S-HHHHHH---